Protein AF-A0A511UZH8-F1 (afdb_monomer)

Structure (mmCIF, N/CA/C/O backbone):
data_AF-A0A511UZH8-F1
#
_entry.id   AF-A0A511UZH8-F1
#
loop_
_atom_site.group_PDB
_atom_site.id
_atom_site.type_symbol
_atom_site.label_atom_id
_atom_site.label_alt_id
_atom_site.label_comp_id
_atom_site.label_asym_id
_atom_site.label_entity_id
_atom_site.label_seq_id
_atom_site.pdbx_PDB_ins_code
_atom_site.Cartn_x
_atom_site.Cartn_y
_atom_site.Cartn_z
_atom_site.occupancy
_atom_site.B_iso_or_equiv
_atom_site.auth_seq_id
_atom_site.auth_comp_id
_atom_site.auth_asym_id
_atom_site.auth_atom_id
_atom_site.pdbx_PDB_model_num
ATOM 1 N N . MET A 1 1 ? -15.668 -2.881 3.448 1.00 78.88 1 MET A N 1
ATOM 2 C CA . MET A 1 1 ? -14.536 -3.825 3.363 1.00 78.88 1 MET A CA 1
ATOM 3 C C . MET A 1 1 ? -14.291 -4.226 1.916 1.00 78.88 1 MET A C 1
ATOM 5 O O . MET A 1 1 ? -15.108 -4.925 1.331 1.00 78.88 1 MET A O 1
ATOM 9 N N . VAL A 1 2 ? -13.191 -3.741 1.341 1.00 95.06 2 VAL A N 1
ATOM 10 C CA . VAL A 1 2 ? -12.668 -4.152 0.027 1.00 95.06 2 VAL A CA 1
ATOM 11 C C . VAL A 1 2 ? -11.152 -4.306 0.130 1.00 95.06 2 VAL A C 1
ATOM 13 O O . VAL A 1 2 ? -10.549 -3.718 1.029 1.00 95.06 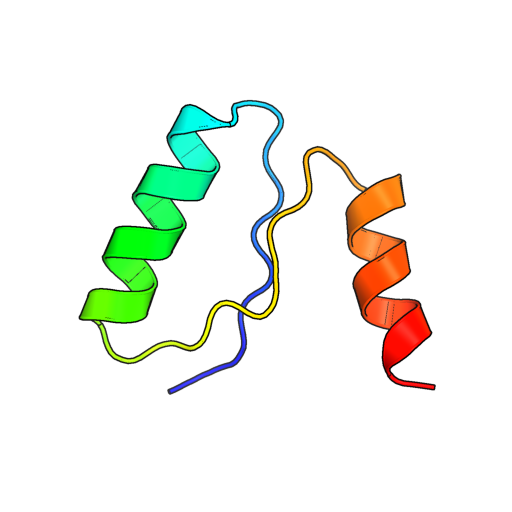2 VAL A O 1
ATOM 16 N N . SER A 1 3 ? -10.556 -5.092 -0.764 1.00 94.62 3 SER A N 1
ATOM 17 C CA . SER A 1 3 ? -9.103 -5.257 -0.863 1.00 94.62 3 SER A CA 1
ATOM 18 C C . SER A 1 3 ? -8.496 -4.180 -1.761 1.00 94.62 3 SER A C 1
ATOM 20 O O . SER A 1 3 ? -8.954 -4.010 -2.889 1.00 94.62 3 SER A O 1
ATOM 22 N N . ILE A 1 4 ? -7.473 -3.477 -1.275 1.00 95.88 4 ILE A N 1
ATOM 23 C CA . ILE A 1 4 ? -6.855 -2.328 -1.952 1.00 95.88 4 ILE A CA 1
ATOM 24 C C . ILE A 1 4 ? -5.339 -2.528 -2.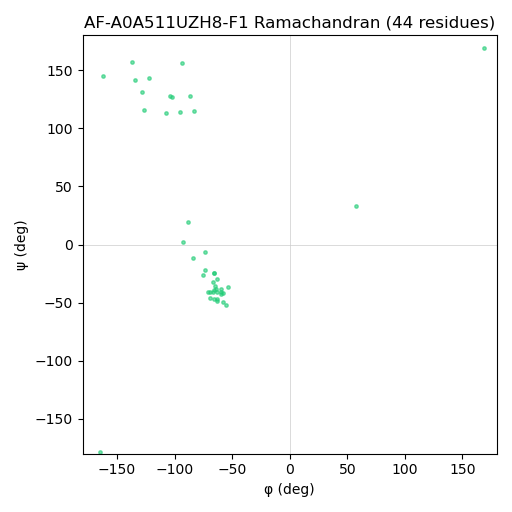039 1.00 95.88 4 ILE A C 1
ATOM 26 O O . ILE A 1 4 ? -4.704 -2.849 -1.040 1.00 95.88 4 ILE A O 1
ATOM 30 N N . LEU A 1 5 ? -4.761 -2.323 -3.224 1.00 96.88 5 LEU A N 1
ATOM 31 C CA . LEU A 1 5 ? -3.317 -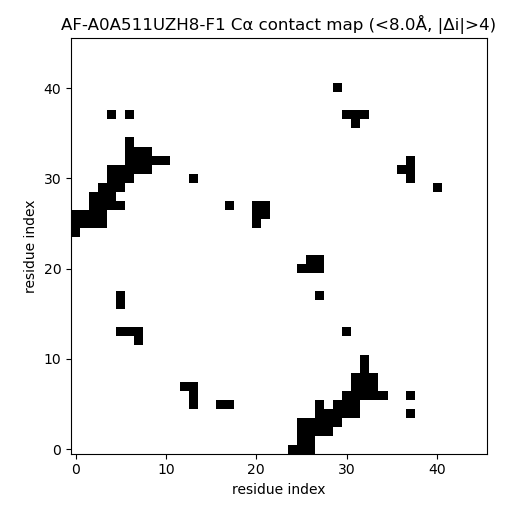2.185 -3.437 1.00 96.88 5 LEU A CA 1
ATOM 32 C C . LEU A 1 5 ? -3.016 -0.702 -3.663 1.00 96.88 5 LEU A C 1
ATOM 34 O O . LEU A 1 5 ? -3.655 -0.076 -4.509 1.00 96.88 5 LEU A O 1
ATOM 38 N N . ILE A 1 6 ? -2.067 -0.147 -2.915 1.00 96.94 6 ILE A N 1
ATOM 39 C CA . ILE A 1 6 ? -1.697 1.270 -3.018 1.00 96.94 6 ILE A CA 1
ATOM 4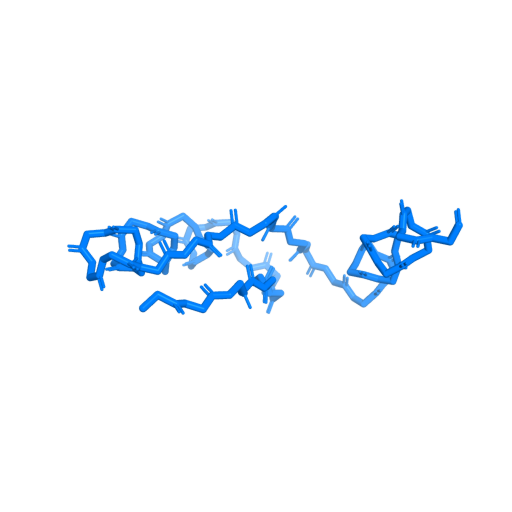0 C C . ILE A 1 6 ? -0.397 1.381 -3.811 1.00 96.94 6 ILE A C 1
ATOM 42 O O . ILE A 1 6 ? 0.585 0.731 -3.461 1.00 96.94 6 ILE A O 1
ATOM 46 N N . VAL A 1 7 ? -0.385 2.206 -4.862 1.00 97.12 7 VAL A N 1
ATOM 47 C CA . VAL A 1 7 ? 0.787 2.417 -5.725 1.00 97.12 7 VAL A CA 1
ATOM 48 C C . VAL A 1 7 ? 1.091 3.909 -5.817 1.00 97.12 7 VAL A C 1
ATOM 50 O O . VAL A 1 7 ? 0.261 4.658 -6.325 1.00 97.12 7 VAL A O 1
ATOM 53 N N . ASP A 1 8 ? 2.251 4.331 -5.312 1.00 97.94 8 ASP A N 1
ATOM 54 C CA . ASP A 1 8 ? 2.705 5.733 -5.302 1.00 97.94 8 ASP A CA 1
ATOM 55 C C . ASP A 1 8 ? 4.226 5.792 -5.066 1.00 97.94 8 ASP A C 1
ATOM 57 O O . ASP A 1 8 ? 4.759 4.982 -4.300 1.00 97.94 8 ASP A O 1
ATOM 61 N N . ASP A 1 9 ? 4.932 6.741 -5.680 1.00 96.50 9 ASP A N 1
ATOM 62 C CA . ASP A 1 9 ? 6.394 6.866 -5.590 1.00 96.50 9 ASP A CA 1
ATOM 63 C C . ASP A 1 9 ? 6.864 7.400 -4.225 1.00 96.50 9 ASP A C 1
ATOM 65 O O . ASP A 1 9 ? 7.983 7.127 -3.780 1.00 96.50 9 ASP A O 1
ATOM 69 N N . ALA A 1 10 ? 5.994 8.086 -3.482 1.00 98.00 10 ALA A N 1
ATOM 70 C CA . ALA A 1 10 ? 6.306 8.610 -2.165 1.00 98.00 10 ALA A CA 1
ATOM 71 C C . ALA A 1 10 ? 5.849 7.665 -1.042 1.00 98.00 10 ALA A C 1
ATOM 73 O O . ALA A 1 10 ? 4.666 7.527 -0.724 1.00 98.00 10 ALA A O 1
ATOM 74 N N . LYS A 1 11 ? 6.816 7.105 -0.299 1.00 96.81 11 LYS A N 1
ATOM 75 C CA . LYS A 1 11 ? 6.541 6.247 0.873 1.00 96.81 11 LYS A CA 1
ATOM 76 C C . LYS A 1 11 ? 5.614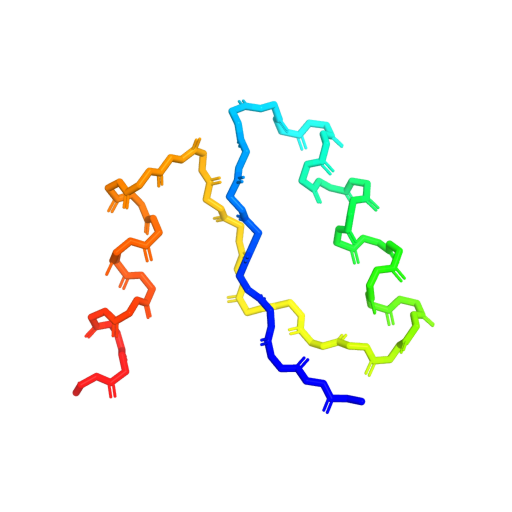 6.901 1.908 1.00 96.81 11 LYS A C 1
ATOM 78 O O . LYS A 1 11 ? 4.790 6.224 2.515 1.00 96.81 11 LYS A O 1
ATOM 83 N N . PHE A 1 12 ? 5.740 8.211 2.119 1.00 98.00 12 PHE A N 1
ATOM 84 C CA . PHE A 1 12 ? 4.891 8.942 3.064 1.00 98.00 12 PHE A CA 1
ATOM 85 C C . PHE A 1 12 ? 3.409 8.938 2.654 1.00 98.00 12 PHE A C 1
ATOM 87 O O . PHE A 1 12 ? 2.537 8.795 3.515 1.00 98.00 12 PHE A O 1
ATOM 94 N N . ILE A 1 13 ? 3.122 9.056 1.353 1.00 97.75 13 ILE A N 1
ATOM 95 C CA . ILE A 1 13 ? 1.754 9.024 0.827 1.00 97.75 13 ILE A CA 1
ATOM 96 C C . ILE A 1 13 ? 1.146 7.642 1.041 1.00 97.75 13 ILE A C 1
ATOM 98 O O . ILE A 1 13 ? 0.047 7.549 1.588 1.00 97.75 13 ILE A O 1
ATOM 102 N N . ARG A 1 14 ? 1.882 6.573 0.715 1.00 97.94 14 ARG A N 1
ATOM 103 C CA . ARG A 1 14 ? 1.396 5.198 0.903 1.00 97.94 14 ARG A CA 1
ATOM 104 C C . ARG A 1 14 ? 1.028 4.905 2.355 1.00 97.94 14 ARG A C 1
ATOM 106 O O . ARG A 1 14 ? -0.105 4.523 2.612 1.00 97.94 14 ARG A O 1
ATOM 113 N N . LEU A 1 15 ? 1.913 5.223 3.304 1.00 98.06 15 LEU A N 1
ATOM 114 C CA . LEU A 1 15 ? 1.641 5.053 4.738 1.00 98.06 15 LEU A CA 1
ATOM 115 C C . LEU A 1 15 ? 0.420 5.858 5.206 1.00 98.06 15 LEU A C 1
ATOM 117 O O . LEU A 1 15 ? -0.379 5.376 6.008 1.00 98.06 15 LEU A O 1
ATOM 121 N N . THR A 1 16 ? 0.264 7.091 4.715 1.00 98.44 16 THR A N 1
ATOM 122 C CA . THR A 1 16 ? -0.889 7.939 5.054 1.00 98.44 16 THR A CA 1
ATOM 123 C C . THR A 1 16 ? -2.192 7.313 4.559 1.00 98.44 16 THR A C 1
ATOM 125 O O . THR A 1 16 ? -3.151 7.210 5.322 1.00 98.44 16 THR A O 1
ATOM 128 N N . LEU A 1 17 ? -2.219 6.853 3.306 1.00 98.25 17 LEU A N 1
ATOM 129 C CA . LEU A 1 17 ? -3.385 6.201 2.713 1.00 98.25 17 LEU A CA 1
ATOM 130 C C . LEU A 1 17 ? -3.693 4.857 3.378 1.00 98.25 17 LEU A C 1
ATOM 132 O O . LEU A 1 17 ? -4.863 4.594 3.647 1.00 98.25 17 LEU A O 1
ATOM 136 N N . THR A 1 18 ? -2.676 4.052 3.704 1.00 98.06 18 THR A N 1
ATOM 137 C CA . THR A 1 18 ? -2.843 2.789 4.436 1.00 98.06 18 THR A CA 1
ATOM 138 C C . THR A 1 18 ? -3.581 3.028 5.749 1.00 98.06 18 THR A C 1
ATOM 140 O O . THR A 1 18 ? -4.639 2.444 5.969 1.00 98.06 18 THR A O 1
ATOM 143 N N . ASN A 1 19 ? -3.104 3.976 6.562 1.00 98.00 19 ASN A N 1
ATOM 144 C CA . ASN A 1 19 ? -3.734 4.302 7.841 1.00 98.00 19 ASN A CA 1
ATOM 145 C C . ASN A 1 19 ? -5.189 4.772 7.680 1.00 98.00 19 ASN A C 1
ATOM 147 O O . ASN A 1 19 ? -6.052 4.369 8.453 1.00 98.00 19 ASN A O 1
ATOM 151 N N . ILE A 1 20 ? -5.479 5.627 6.691 1.00 98.31 20 ILE A N 1
ATOM 152 C CA . ILE A 1 20 ? -6.848 6.108 6.437 1.00 98.31 20 ILE A CA 1
ATOM 153 C C . ILE A 1 20 ? -7.762 4.939 6.053 1.00 98.31 20 ILE A C 1
ATOM 155 O O . ILE A 1 20 ? -8.846 4.794 6.609 1.00 98.31 20 ILE A O 1
ATOM 159 N N . LEU A 1 21 ? -7.329 4.097 5.115 1.00 97.81 21 LEU A N 1
ATOM 160 C CA . LEU A 1 21 ? -8.144 3.011 4.578 1.00 97.81 21 LEU A CA 1
ATOM 161 C C . LEU A 1 21 ? -8.389 1.904 5.607 1.00 97.81 21 LEU A C 1
ATOM 163 O O . LEU A 1 21 ? -9.510 1.404 5.702 1.00 97.81 21 LEU A O 1
ATOM 167 N N . GLU A 1 22 ? -7.378 1.543 6.394 1.00 96.50 22 GLU A N 1
ATOM 168 C CA . GLU A 1 22 ? -7.527 0.554 7.464 1.00 96.50 22 GLU A CA 1
ATOM 169 C C . GLU A 1 22 ? -8.453 1.052 8.581 1.00 96.50 22 GLU A C 1
ATOM 171 O O . GLU A 1 22 ? -9.302 0.290 9.048 1.00 96.50 22 GLU A O 1
ATOM 176 N N . ASN A 1 23 ? -8.371 2.339 8.947 1.00 97.88 23 ASN A N 1
ATOM 177 C CA . ASN A 1 23 ? -9.294 2.959 9.906 1.00 97.88 23 ASN A CA 1
ATOM 178 C C . ASN A 1 23 ? -10.751 2.975 9.408 1.00 97.88 23 ASN A C 1
ATOM 180 O O . ASN A 1 23 ? -11.672 2.896 10.215 1.00 97.88 23 ASN A O 1
ATOM 184 N N . GLU A 1 24 ? -10.965 3.034 8.092 1.00 97.81 24 GLU A N 1
ATOM 185 C CA . GLU A 1 24 ? -12.283 2.951 7.443 1.00 97.81 24 GLU A CA 1
ATOM 186 C C . GLU A 1 24 ? -12.710 1.494 7.137 1.00 97.81 24 GLU A C 1
ATOM 188 O O . GLU A 1 24 ? -13.586 1.232 6.307 1.00 97.81 24 GLU A O 1
ATOM 193 N N . ASN A 1 25 ? -12.104 0.503 7.804 1.00 96.12 25 ASN A N 1
ATOM 194 C CA . ASN A 1 25 ? -12.393 -0.929 7.654 1.00 96.12 25 ASN A CA 1
ATOM 195 C C . ASN A 1 25 ? -12.224 -1.462 6.210 1.00 96.12 25 ASN A C 1
ATOM 197 O O . ASN A 1 25 ? -12.936 -2.382 5.764 1.00 96.12 25 ASN A O 1
ATOM 201 N N . HIS A 1 26 ? -11.280 -0.901 5.453 1.00 97.31 26 HIS A N 1
ATOM 202 C CA . HIS A 1 26 ? -10.766 -1.495 4.220 1.00 97.31 26 HIS A CA 1
ATOM 203 C C . HIS A 1 26 ? -9.509 -2.323 4.502 1.00 97.31 26 HIS A C 1
ATOM 205 O O . HIS A 1 26 ? -8.821 -2.113 5.494 1.00 97.31 26 HIS A O 1
ATOM 211 N N . HIS A 1 27 ? -9.216 -3.292 3.634 1.00 96.25 27 HIS A N 1
ATOM 212 C CA . HIS A 1 27 ? -8.035 -4.135 3.776 1.00 96.25 27 HIS A CA 1
ATOM 213 C C . HIS A 1 27 ? -7.001 -3.754 2.721 1.00 96.25 27 HIS A C 1
ATOM 215 O O . HIS A 1 27 ? -7.224 -3.967 1.526 1.00 96.25 27 HIS A O 1
ATOM 221 N N . VAL A 1 28 ? -5.873 -3.202 3.155 1.00 95.88 28 VAL A N 1
ATOM 222 C CA . VAL A 1 28 ? -4.743 -2.926 2.270 1.00 95.88 28 VAL A CA 1
ATOM 223 C C . VAL A 1 28 ? -3.931 -4.209 2.115 1.00 95.88 28 VAL A C 1
ATOM 225 O O . VAL A 1 28 ? -3.390 -4.736 3.080 1.00 95.88 28 VAL A O 1
ATOM 228 N N . ILE A 1 29 ? -3.888 -4.749 0.896 1.00 94.69 29 ILE A N 1
ATOM 229 C CA . ILE A 1 29 ? -3.194 -6.015 0.601 1.00 94.69 29 ILE A CA 1
ATOM 230 C C . ILE A 1 29 ? -1.696 -5.820 0.357 1.00 94.69 29 ILE A C 1
ATOM 232 O O . ILE A 1 29 ? -0.952 -6.795 0.280 1.00 94.69 29 ILE A O 1
ATOM 236 N N . GLY A 1 30 ? -1.263 -4.571 0.203 1.00 95.19 30 GLY A N 1
ATOM 237 C CA . GLY A 1 30 ? 0.122 -4.215 -0.034 1.00 95.19 30 GLY A CA 1
ATOM 238 C C . GLY A 1 30 ? 0.289 -2.760 -0.447 1.00 95.19 30 GLY A C 1
ATOM 239 O O . GLY A 1 30 ? -0.669 -2.060 -0.791 1.00 95.19 30 GLY A O 1
ATOM 240 N N . GLU A 1 31 ? 1.545 -2.343 -0.445 1.00 96.88 31 GLU A N 1
ATOM 241 C CA . GLU A 1 31 ? 2.015 -1.067 -0.963 1.00 96.88 31 GLU A CA 1
ATOM 242 C C . GLU A 1 31 ? 3.060 -1.350 -2.042 1.00 96.88 31 GLU A C 1
ATOM 244 O O . GLU A 1 31 ? 3.850 -2.283 -1.901 1.00 96.88 31 GLU A O 1
ATOM 249 N N . ALA A 1 32 ? 3.080 -0.540 -3.095 1.00 96.94 32 ALA A N 1
ATOM 250 C CA . ALA A 1 32 ? 4.074 -0.608 -4.154 1.00 96.94 32 ALA A CA 1
ATOM 251 C C . ALA A 1 32 ? 4.584 0.794 -4.503 1.00 96.94 32 ALA A C 1
ATOM 253 O O . ALA A 1 32 ? 3.815 1.753 -4.550 1.00 96.94 32 ALA A O 1
ATOM 254 N N . GLU A 1 33 ? 5.878 0.924 -4.774 1.00 97.00 33 GLU A N 1
ATOM 255 C CA . GLU A 1 33 ? 6.475 2.183 -5.234 1.00 97.00 33 GLU A CA 1
ATOM 256 C C . GLU A 1 33 ? 6.151 2.474 -6.706 1.00 97.00 33 GLU A C 1
ATOM 258 O O . GLU A 1 33 ? 6.089 3.623 -7.132 1.00 97.00 33 GLU A O 1
ATOM 263 N N . GLY A 1 34 ? 5.890 1.431 -7.496 1.00 95.44 34 GLY A N 1
ATOM 264 C CA . GLY A 1 34 ? 5.591 1.570 -8.914 1.00 95.44 34 GLY A CA 1
ATOM 265 C C . GLY A 1 34 ? 4.971 0.323 -9.533 1.00 95.44 34 GLY A C 1
ATOM 266 O O . GLY A 1 34 ? 4.737 -0.690 -8.869 1.00 95.44 34 GLY A O 1
ATOM 267 N N . GLY A 1 35 ? 4.709 0.399 -10.840 1.00 93.56 35 GLY A N 1
ATOM 268 C CA . GLY A 1 35 ? 3.965 -0.627 -11.577 1.00 93.56 35 GLY A CA 1
ATOM 269 C C . GLY A 1 35 ? 4.606 -2.018 -11.554 1.00 93.56 35 GLY A C 1
ATOM 270 O O . GLY A 1 35 ? 3.892 -3.007 -11.420 1.00 93.56 35 GLY A O 1
ATOM 271 N N . GLU A 1 36 ? 5.937 -2.114 -11.629 1.00 93.94 36 GLU A N 1
ATOM 272 C CA . GLU A 1 36 ? 6.631 -3.411 -11.599 1.00 93.94 36 GLU A CA 1
ATOM 273 C C . GLU A 1 36 ? 6.420 -4.157 -10.279 1.00 93.94 36 GLU A C 1
ATOM 275 O O . GLU A 1 36 ? 6.211 -5.369 -10.278 1.00 93.94 36 GLU A O 1
ATOM 280 N N . GLU A 1 37 ? 6.458 -3.444 -9.152 1.00 94.06 37 GLU A N 1
ATOM 281 C CA . GLU A 1 37 ? 6.183 -4.020 -7.837 1.00 94.06 37 GLU A CA 1
ATOM 282 C C . GLU A 1 37 ? 4.692 -4.342 -7.689 1.00 94.06 37 GLU A C 1
ATOM 284 O O . GLU A 1 37 ? 4.347 -5.433 -7.240 1.00 94.06 37 GLU A O 1
ATOM 289 N N . ALA A 1 38 ? 3.808 -3.460 -8.166 1.00 94.31 38 ALA A N 1
ATOM 290 C CA . ALA A 1 38 ? 2.364 -3.675 -8.132 1.00 94.31 38 ALA A CA 1
ATOM 291 C C . ALA A 1 38 ? 1.942 -4.958 -8.874 1.00 94.31 38 ALA A C 1
ATOM 293 O O . ALA A 1 38 ? 1.135 -5.737 -8.370 1.00 94.31 38 ALA A O 1
ATOM 294 N N . VAL A 1 39 ? 2.539 -5.231 -10.037 1.00 92.94 39 VAL A N 1
ATOM 295 C CA . VAL A 1 39 ? 2.276 -6.449 -10.821 1.00 92.94 39 VAL A CA 1
ATOM 296 C C . VAL A 1 39 ? 2.743 -7.720 -10.095 1.00 92.94 39 VAL A C 1
ATOM 298 O O . VAL A 1 39 ? 2.182 -8.794 -10.313 1.00 92.94 39 VAL A O 1
ATOM 301 N N . ARG A 1 40 ? 3.721 -7.650 -9.179 1.00 91.19 40 ARG A N 1
ATOM 302 C CA . ARG A 1 40 ? 4.103 -8.822 -8.362 1.00 91.19 40 ARG A CA 1
ATOM 303 C C . ARG A 1 40 ? 2.973 -9.250 -7.429 1.00 91.19 40 ARG A C 1
ATOM 305 O O . ARG A 1 40 ? 2.774 -10.449 -7.262 1.00 91.19 40 ARG A O 1
ATOM 312 N N . PHE A 1 41 ? 2.204 -8.304 -6.890 1.00 85.06 41 PHE A N 1
ATOM 313 C CA . PHE A 1 41 ? 1.040 -8.613 -6.053 1.00 85.06 41 PHE A CA 1
ATOM 314 C C . PHE A 1 41 ? -0.085 -9.307 -6.832 1.00 85.06 41 PHE A C 1
ATOM 316 O O . PHE A 1 41 ? -0.781 -10.145 -6.260 1.00 85.06 41 PHE A O 1
ATOM 323 N N . ASP A 1 42 ? -0.251 -8.996 -8.120 1.00 73.44 42 ASP A N 1
ATOM 324 C CA . ASP A 1 42 ? -1.227 -9.671 -8.987 1.00 73.44 42 ASP A CA 1
ATOM 325 C C . ASP A 1 42 ? -0.808 -11.123 -9.268 1.00 73.44 42 ASP A C 1
ATOM 327 O O . ASP A 1 42 ? -1.574 -12.064 -9.061 1.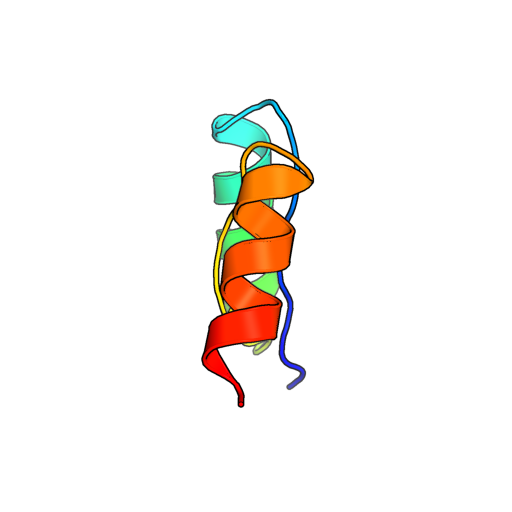00 73.44 42 ASP A O 1
ATOM 331 N N . ASN A 1 43 ? 0.468 -11.328 -9.607 1.00 66.56 43 ASN A N 1
ATOM 332 C CA . ASN A 1 43 ? 1.003 -12.653 -9.925 1.00 66.56 43 ASN A CA 1
ATOM 333 C C . ASN A 1 43 ? 1.009 -13.627 -8.732 1.00 66.56 43 ASN A C 1
ATOM 335 O O . ASN A 1 43 ? 0.962 -14.836 -8.945 1.00 66.56 43 ASN A O 1
ATOM 339 N N . MET A 1 44 ? 1.028 -13.135 -7.488 1.00 61.38 44 MET A N 1
ATOM 340 C CA . MET A 1 44 ? 0.958 -13.975 -6.280 1.00 61.38 44 MET A CA 1
ATOM 341 C C . MET A 1 44 ? -0.434 -14.574 -6.013 1.00 61.38 44 MET A C 1
ATOM 343 O O . MET A 1 44 ? -0.572 -15.381 -5.095 1.00 61.38 44 MET A O 1
ATOM 347 N N . LYS A 1 45 ? -1.467 -14.195 -6.782 1.00 56.59 45 LYS A N 1
ATOM 348 C CA . LYS A 1 45 ?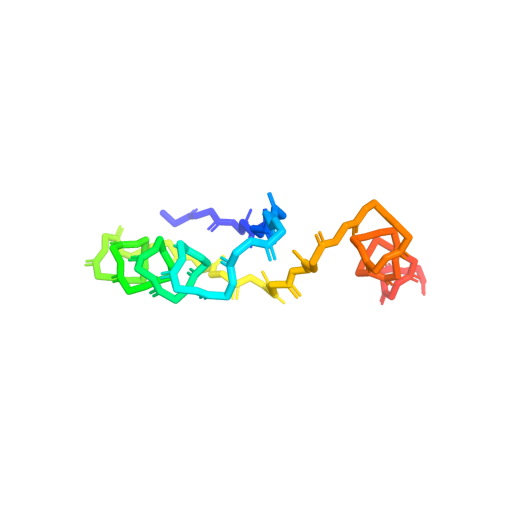 -2.825 -14.757 -6.668 1.00 56.59 45 LYS A CA 1
ATOM 349 C C . LYS A 1 45 ? -3.100 -15.943 -7.608 1.00 56.59 45 LYS A C 1
ATOM 351 O O . LYS A 1 45 ? -4.231 -16.431 -7.607 1.00 56.59 45 LYS A O 1
ATOM 356 N N . SER A 1 46 ? -2.101 -16.377 -8.385 1.00 47.09 46 SER A N 1
ATOM 357 C CA . SER A 1 46 ? -2.198 -17.461 -9.385 1.00 47.09 46 SER A CA 1
ATOM 358 C C . SER A 1 46 ? -1.797 -18.820 -8.824 1.00 47.09 46 SER A C 1
ATOM 360 O O . SER A 1 46 ? -0.781 -18.869 -8.095 1.00 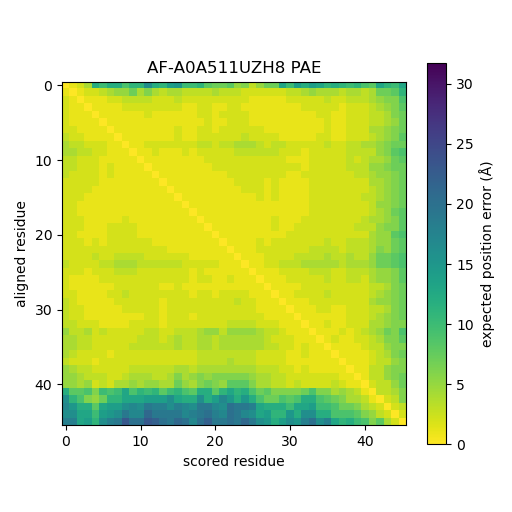47.09 46 SER A O 1
#

Secondary structure (DSSP, 8-state):
--EEEEE-S-HHHHHHHHHHHHHTT-EEEEEESSHHHHHHHHHTT-

Radius of gyration: 10.64 Å; Cα contacts (8 Å, |Δi|>4): 56; chains: 1; bounding box: 21×26×22 Å

InterPro domains:
  IPR001789 Signal transduction response regulator, receiver domain [PS50110] (3-46)
  IPR011006 CheY-like superfamily [S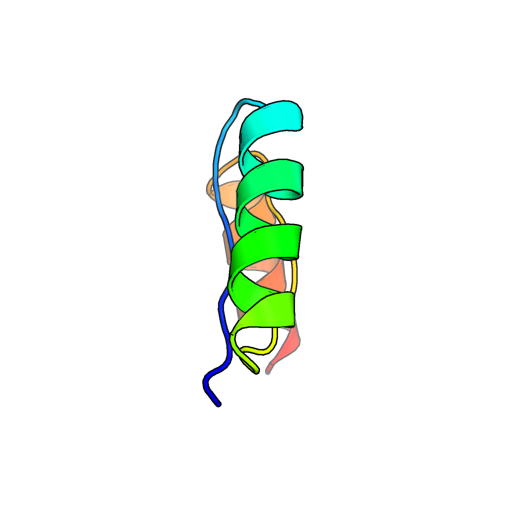SF52172] (1-40)

Nearest PDB structures (foldseek):
  6er7-assembly1_A  TM=8.164E-01  e=5.525E-03  Pyrococcus horikoshii
  6exr-assembly1_C  TM=8.315E-01  e=6.833E-03  Pyrococcus horikoshii OT3
  8q52-assembly1_A  TM=9.380E-01  e=6.594E-02  Escherichia coli K-12
  6ww6-assembly1_A  TM=9.260E-01  e=1.083E-01  Enterococcus faecalis
  5uxw-assembly2_B  TM=9.366E-01  e=1.339E-01  Bartonella quintana str. Toulouse

Mean predicted aligned error: 3.49 Å

Organism: NCBI:txid227865

Sequence (46 aa):
MVSILIVDDAKFIRLTLTNILENENHHVIGEAEGGEEAVRFDNMKS

pLDDT: mean 91.94, std 11.7, range [47.09, 98.44]

Foldseek 3Di:
DEEDEAEALDPVVQVVVCVVQVVVVYHHPYYYNDDVRVVVSVVVVD

Solvent-accessible surface area (backbone atoms only — not comparable to full-atom values): 2752 Å² total; per-residue (Å²): 114,55,84,40,76,44,72,42,78,48,70,68,58,48,55,53,51,49,54,54,40,46,74,68,52,30,43,70,79,48,76,20,58,41,70,76,56,46,52,52,65,59,60,72,76,112